Protein AF-A0A7J2I4G2-F1 (afdb_monomer_lite)

Sequence (59 aa):
MNERLQAMIEALMWVEYMLEEARNRPDGVERVLREVREAMDDIKRGVAVDFRTRLRS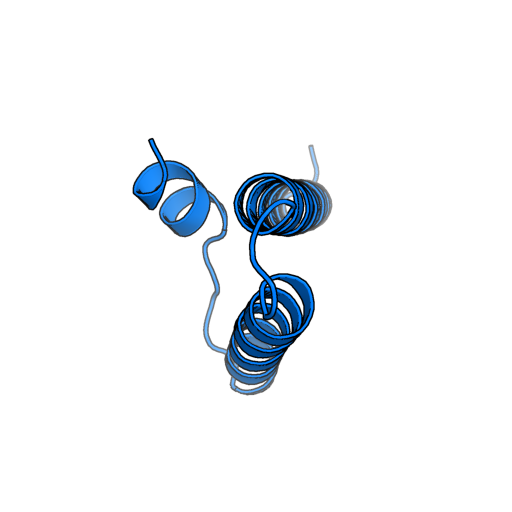FY

pLDDT: mean 87.33, std 9.87, range [52.78, 97.12]

Secondary structure (DSSP, 8-state):
--HHHHHHHHHHHHHHHHHHHHTT-TTHHHHHHHHHHHHHHHHHTT----HHHHHHTT-

Structure (mmCIF, N/CA/C/O backbone):
data_AF-A0A7J2I4G2-F1
#
_entry.id   AF-A0A7J2I4G2-F1
#
loop_
_atom_site.group_PDB
_atom_site.id
_atom_site.type_symbol
_atom_site.label_atom_id
_atom_site.label_alt_id
_atom_site.label_comp_id
_atom_site.label_asym_id
_atom_site.label_entity_id
_atom_site.label_seq_id
_atom_site.pdbx_PDB_ins_code
_atom_site.Cartn_x
_atom_site.Cartn_y
_atom_site.Cartn_z
_atom_site.occupancy
_atom_site.B_iso_or_equiv
_atom_site.auth_seq_id
_atom_site.auth_comp_id
_atom_site.auth_asym_id
_atom_site.auth_atom_id
_atom_site.pdbx_PDB_model_num
ATOM 1 N N . MET A 1 1 ? 15.159 13.102 -12.987 1.00 61.03 1 MET A N 1
ATOM 2 C CA . MET A 1 1 ? 15.113 12.264 -11.768 1.00 61.03 1 MET A CA 1
ATOM 3 C C . MET A 1 1 ? 15.311 10.819 -12.204 1.00 61.03 1 MET A C 1
ATOM 5 O O . MET A 1 1 ? 14.787 10.469 -13.248 1.00 61.03 1 MET A O 1
ATOM 9 N N . ASN A 1 2 ? 16.121 10.020 -11.505 1.00 87.50 2 ASN A N 1
ATOM 10 C CA . ASN A 1 2 ? 16.337 8.607 -11.854 1.00 87.50 2 ASN A CA 1
ATOM 11 C C . ASN A 1 2 ? 15.000 7.841 -11.746 1.00 87.50 2 ASN A C 1
ATOM 13 O O . ASN A 1 2 ? 14.323 7.989 -10.732 1.00 87.50 2 ASN A O 1
ATOM 17 N N . GLU A 1 3 ? 14.622 7.042 -12.750 1.00 83.00 3 GLU A N 1
ATOM 18 C CA . GLU A 1 3 ? 13.362 6.271 -12.772 1.00 83.00 3 GLU A CA 1
ATOM 19 C C . GLU A 1 3 ? 13.195 5.392 -11.528 1.00 83.00 3 GLU A C 1
ATOM 21 O O . GLU A 1 3 ? 12.113 5.317 -10.950 1.00 83.00 3 GLU A O 1
ATOM 26 N N . ARG A 1 4 ? 14.294 4.806 -11.039 1.00 81.12 4 ARG A N 1
ATOM 27 C CA . ARG A 1 4 ? 14.302 4.019 -9.803 1.00 81.12 4 ARG A CA 1
ATOM 28 C C . ARG A 1 4 ? 13.987 4.872 -8.576 1.00 81.12 4 ARG A C 1
ATOM 30 O O . ARG A 1 4 ? 13.233 4.441 -7.711 1.00 81.12 4 ARG A O 1
ATOM 37 N N . LEU A 1 5 ? 14.561 6.074 -8.499 1.00 83.75 5 LEU A N 1
ATOM 38 C CA . LEU A 1 5 ? 14.287 7.012 -7.407 1.00 83.75 5 LEU A CA 1
ATOM 39 C C . LEU A 1 5 ? 12.825 7.469 -7.448 1.00 83.75 5 LEU A C 1
ATOM 41 O O . LEU A 1 5 ? 12.177 7.542 -6.410 1.00 83.75 5 LEU A O 1
ATO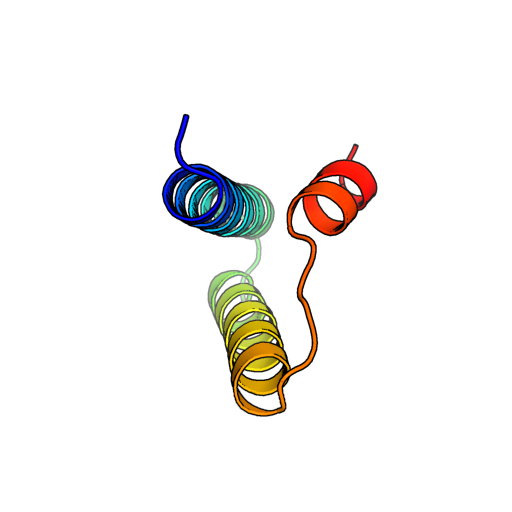M 45 N N . GLN A 1 6 ? 12.299 7.725 -8.644 1.00 88.19 6 GLN A N 1
ATOM 46 C CA . GLN A 1 6 ? 10.905 8.095 -8.828 1.00 88.19 6 GLN A CA 1
ATOM 47 C C . GLN A 1 6 ? 9.949 6.980 -8.379 1.00 88.19 6 GLN A C 1
ATOM 49 O O . GLN A 1 6 ? 9.046 7.250 -7.595 1.00 88.19 6 GLN A O 1
ATOM 54 N N . ALA A 1 7 ? 10.191 5.732 -8.787 1.00 84.94 7 ALA A N 1
ATOM 55 C CA . ALA A 1 7 ? 9.381 4.591 -8.359 1.00 84.94 7 ALA A CA 1
ATOM 56 C C . ALA A 1 7 ? 9.410 4.385 -6.832 1.00 84.94 7 ALA A C 1
ATOM 58 O O . ALA A 1 7 ? 8.391 4.047 -6.235 1.00 84.94 7 ALA A O 1
ATOM 59 N N . MET A 1 8 ? 10.556 4.628 -6.181 1.00 87.94 8 MET A N 1
ATOM 60 C CA . MET A 1 8 ? 10.659 4.569 -4.717 1.00 87.94 8 MET A CA 1
ATOM 61 C C . MET A 1 8 ? 9.817 5.650 -4.031 1.00 87.94 8 MET A C 1
ATOM 63 O O . MET A 1 8 ? 9.128 5.350 -3.061 1.00 87.94 8 MET A O 1
ATOM 67 N N . ILE A 1 9 ? 9.853 6.888 -4.532 1.00 91.69 9 ILE A N 1
ATOM 68 C CA . ILE A 1 9 ? 9.035 7.987 -3.996 1.00 91.69 9 ILE A CA 1
ATOM 69 C C . ILE A 1 9 ? 7.545 7.670 -4.170 1.00 91.69 9 ILE A C 1
ATOM 71 O O . ILE A 1 9 ? 6.775 7.806 -3.224 1.00 91.69 9 ILE A O 1
ATOM 75 N N . GLU A 1 10 ? 7.148 7.191 -5.349 1.00 90.75 10 GLU A N 1
ATOM 76 C CA . GLU A 1 10 ? 5.756 6.833 -5.645 1.00 90.75 10 GLU A CA 1
ATOM 77 C C . GLU A 1 10 ? 5.251 5.690 -4.751 1.00 90.75 10 GLU A C 1
ATOM 79 O O . GLU A 1 10 ? 4.129 5.751 -4.251 1.00 90.75 10 GLU A O 1
ATOM 84 N N . ALA A 1 11 ? 6.087 4.682 -4.483 1.00 91.88 11 ALA A N 1
ATOM 85 C CA . ALA A 1 11 ? 5.750 3.605 -3.557 1.00 91.88 11 ALA A CA 1
ATOM 86 C C . ALA A 1 11 ? 5.550 4.113 -2.117 1.00 91.88 11 ALA A C 1
ATOM 88 O O . ALA A 1 11 ? 4.621 3.675 -1.441 1.00 91.88 11 ALA A O 1
ATOM 89 N N . LEU A 1 12 ? 6.391 5.046 -1.650 1.00 94.25 12 LEU A N 1
ATOM 90 C CA . LEU A 1 12 ? 6.255 5.644 -0.316 1.00 94.25 12 LEU A CA 1
ATOM 91 C C . LEU A 1 12 ? 4.975 6.476 -0.194 1.00 94.25 12 LEU A C 1
ATOM 93 O O . LEU A 1 12 ? 4.234 6.291 0.767 1.00 94.25 12 LEU A O 1
ATOM 97 N N . MET A 1 13 ? 4.685 7.322 -1.187 1.00 94.81 13 MET A N 1
ATOM 98 C CA . MET A 1 13 ? 3.443 8.103 -1.234 1.00 94.81 13 MET A CA 1
ATOM 99 C C . MET A 1 13 ? 2.202 7.205 -1.223 1.00 94.81 13 MET A C 1
ATOM 101 O O . MET A 1 13 ? 1.216 7.509 -0.559 1.00 94.81 13 MET A O 1
ATOM 105 N N . TRP A 1 14 ? 2.245 6.080 -1.942 1.00 94.44 14 TRP A N 1
ATOM 106 C CA . TRP A 1 14 ? 1.148 5.115 -1.945 1.00 94.44 14 TRP A CA 1
ATOM 107 C C . TRP A 1 14 ? 0.907 4.508 -0.557 1.00 94.44 14 TRP A C 1
ATOM 109 O O . TRP A 1 14 ? -0.239 4.405 -0.125 1.00 94.44 14 TRP A O 1
ATOM 119 N N . VAL A 1 15 ? 1.972 4.148 0.168 1.00 94.81 15 VAL A N 1
ATOM 120 C CA . VAL A 1 15 ? 1.855 3.619 1.537 1.00 94.81 15 VAL A CA 1
ATOM 121 C C . VAL A 1 15 ? 1.336 4.672 2.512 1.00 94.81 15 VAL A C 1
ATOM 123 O O . VAL A 1 15 ? 0.456 4.364 3.311 1.00 94.81 15 VAL A O 1
ATOM 126 N N . GLU A 1 16 ? 1.851 5.899 2.440 1.00 95.62 16 GLU A N 1
ATOM 127 C CA . GLU A 1 16 ? 1.385 7.021 3.263 1.00 95.62 16 GLU A CA 1
ATOM 128 C C . GLU A 1 16 ? -0.117 7.257 3.073 1.00 95.62 16 GLU A C 1
ATOM 130 O O . GLU A 1 16 ? -0.866 7.226 4.048 1.00 95.62 16 GLU A O 1
ATOM 135 N N . TYR A 1 17 ? -0.571 7.359 1.822 1.00 93.56 17 TYR A N 1
ATOM 136 C CA . TYR A 1 17 ? -1.984 7.533 1.493 1.00 93.56 17 TYR A CA 1
ATOM 137 C C . TYR A 1 17 ? -2.866 6.412 2.069 1.00 93.56 17 TYR A C 1
ATOM 139 O O . TYR A 1 17 ? -3.893 6.672 2.698 1.00 93.56 17 TYR A O 1
ATOM 147 N N . MET A 1 18 ? -2.455 5.148 1.910 1.00 94.00 18 MET A N 1
ATOM 148 C CA . MET A 1 18 ? -3.202 4.017 2.471 1.00 94.00 18 MET A CA 1
ATOM 149 C C . MET A 1 18 ? -3.319 4.100 3.997 1.00 94.00 18 MET A C 1
ATOM 151 O O . MET A 1 18 ? -4.358 3.741 4.553 1.00 94.00 18 MET A O 1
ATOM 155 N N . LEU A 1 19 ? -2.268 4.558 4.683 1.00 95.12 19 LEU A N 1
ATOM 156 C CA . LEU A 1 19 ? -2.278 4.732 6.135 1.00 95.12 19 LEU A CA 1
ATOM 157 C C . LEU A 1 19 ? -3.195 5.882 6.569 1.00 95.12 19 LEU A C 1
ATOM 159 O O . LEU A 1 19 ? -3.879 5.750 7.586 1.00 95.12 19 LEU A O 1
ATOM 163 N N . GLU A 1 20 ? -3.257 6.975 5.806 1.00 94.88 20 GLU A N 1
ATOM 164 C CA . GLU A 1 20 ? -4.193 8.077 6.058 1.00 94.88 20 GLU A CA 1
ATOM 165 C C . GLU A 1 20 ? -5.655 7.614 5.952 1.00 94.88 20 GLU A C 1
ATOM 167 O O . GLU A 1 20 ? -6.439 7.831 6.880 1.00 94.88 20 GLU A O 1
ATOM 17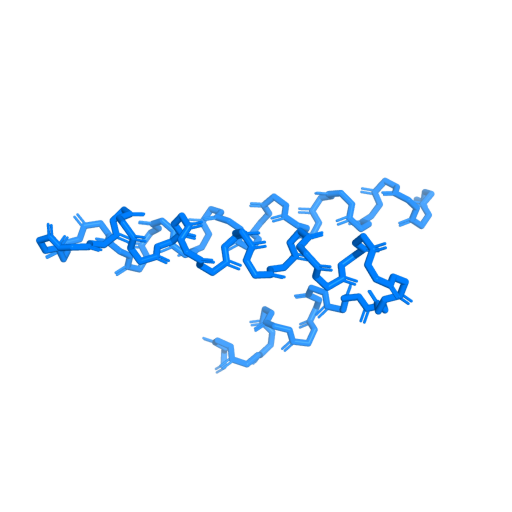2 N N . GLU A 1 21 ? -5.999 6.881 4.891 1.00 91.81 21 GLU A N 1
ATOM 173 C CA . GLU A 1 21 ? -7.336 6.299 4.673 1.00 91.81 21 GLU A CA 1
ATOM 174 C C . GLU A 1 21 ? -7.720 5.248 5.731 1.00 91.81 21 GLU A C 1
ATOM 176 O O . GLU A 1 21 ? -8.892 5.055 6.088 1.00 91.81 21 GLU A O 1
ATOM 181 N N . ALA A 1 22 ? -6.717 4.541 6.246 1.00 94.69 22 ALA A N 1
ATOM 182 C CA . ALA A 1 22 ? -6.867 3.508 7.257 1.00 94.69 22 ALA A CA 1
ATOM 183 C C . ALA A 1 22 ? -6.984 4.057 8.687 1.00 94.69 22 ALA A C 1
ATOM 185 O O . ALA A 1 22 ? -7.425 3.323 9.572 1.00 94.69 22 ALA A O 1
ATOM 186 N N . ARG A 1 23 ? -6.622 5.325 8.934 1.00 90.88 23 ARG A N 1
ATOM 187 C CA . ARG A 1 23 ? -6.370 5.880 10.280 1.00 90.88 23 ARG A CA 1
ATOM 188 C C . ARG A 1 23 ? -7.526 5.730 11.273 1.00 90.88 23 ARG A C 1
ATOM 190 O O . ARG A 1 23 ? -7.288 5.640 12.472 1.00 90.88 23 ARG A O 1
ATOM 197 N N . ASN A 1 24 ? -8.765 5.695 10.783 1.00 92.50 24 ASN A N 1
ATOM 198 C CA . ASN A 1 24 ? -9.973 5.599 11.611 1.00 92.50 24 ASN A CA 1
ATOM 199 C C . ASN A 1 24 ? -10.662 4.225 11.532 1.00 92.50 24 ASN A C 1
ATOM 201 O O . ASN A 1 24 ? -11.793 4.078 11.997 1.00 92.50 24 ASN A O 1
ATOM 205 N N . ARG A 1 25 ? -10.018 3.224 10.920 1.00 93.69 25 ARG A N 1
ATOM 206 C CA . ARG A 1 25 ? -10.572 1.874 10.758 1.00 93.69 25 ARG A CA 1
ATOM 207 C C . ARG A 1 25 ? -9.958 0.923 11.791 1.00 93.69 25 ARG A C 1
ATOM 209 O O . ARG A 1 25 ? -8.733 0.900 11.908 1.00 93.69 25 ARG A O 1
ATOM 216 N N . PRO A 1 26 ? -10.762 0.106 12.497 1.00 92.69 26 PRO A N 1
ATOM 217 C CA . PRO A 1 26 ? -10.253 -0.840 13.495 1.00 92.69 26 PRO A CA 1
ATOM 218 C C . PRO A 1 26 ? -9.229 -1.846 12.950 1.00 92.69 26 PRO A C 1
ATOM 220 O O . PRO A 1 26 ? -8.373 -2.297 13.698 1.00 92.69 26 PRO A O 1
ATOM 223 N N . ASP A 1 27 ? -9.322 -2.186 11.663 1.00 94.81 27 ASP A N 1
ATOM 224 C CA . ASP A 1 27 ? -8.464 -3.131 10.937 1.00 94.81 27 ASP A CA 1
ATOM 225 C C . ASP A 1 27 ? -7.600 -2.444 9.863 1.00 94.81 27 ASP A C 1
ATOM 227 O O . ASP A 1 27 ? -7.081 -3.086 8.942 1.00 94.81 27 ASP A O 1
ATOM 231 N N . GLY A 1 28 ? -7.485 -1.114 9.935 1.00 94.50 28 GLY A N 1
ATOM 232 C CA . GLY A 1 28 ? -6.868 -0.305 8.894 1.00 94.50 28 GLY A CA 1
ATOM 233 C C . GLY A 1 28 ? -5.409 -0.680 8.646 1.00 94.50 28 GLY A C 1
ATOM 234 O O . GLY A 1 28 ? -5.010 -0.886 7.502 1.00 94.50 28 GLY A O 1
ATOM 235 N N . VAL A 1 29 ? -4.622 -0.833 9.711 1.00 95.31 29 VAL A N 1
ATOM 236 C CA . VAL A 1 29 ? -3.196 -1.174 9.611 1.00 95.31 29 VAL A CA 1
ATOM 237 C C . VAL A 1 29 ? -3.004 -2.573 9.023 1.00 95.31 29 VAL A C 1
ATOM 239 O O . VAL A 1 29 ? -2.206 -2.748 8.103 1.00 95.31 29 VAL A O 1
ATOM 242 N N . GLU A 1 30 ? -3.759 -3.568 9.489 1.00 96.94 30 GLU A N 1
ATOM 243 C CA . GLU A 1 30 ? -3.722 -4.940 8.973 1.00 96.94 30 GLU A CA 1
ATOM 244 C C . GLU A 1 30 ? -4.078 -4.991 7.488 1.00 96.94 30 GLU A C 1
ATOM 246 O O . GLU A 1 30 ? -3.473 -5.745 6.718 1.00 96.94 30 GLU A O 1
ATOM 251 N N . ARG A 1 31 ? -5.042 -4.167 7.067 1.00 94.94 31 ARG A N 1
ATOM 252 C CA . ARG A 1 31 ? -5.390 -4.009 5.659 1.00 94.94 31 ARG A CA 1
ATOM 253 C C . ARG A 1 31 ? -4.224 -3.437 4.853 1.00 94.94 31 ARG A C 1
ATOM 255 O O . ARG A 1 31 ? -3.851 -4.068 3.866 1.00 94.94 31 ARG A O 1
ATOM 262 N N . VAL A 1 32 ? -3.627 -2.320 5.277 1.00 95.94 32 VAL A N 1
ATOM 263 C CA . VAL A 1 32 ? -2.472 -1.727 4.575 1.00 95.94 32 VAL A CA 1
ATOM 264 C C . VAL A 1 32 ? -1.323 -2.731 4.471 1.00 95.94 32 VAL A C 1
ATOM 266 O O . VAL A 1 32 ? -0.752 -2.918 3.398 1.00 95.94 32 VAL A 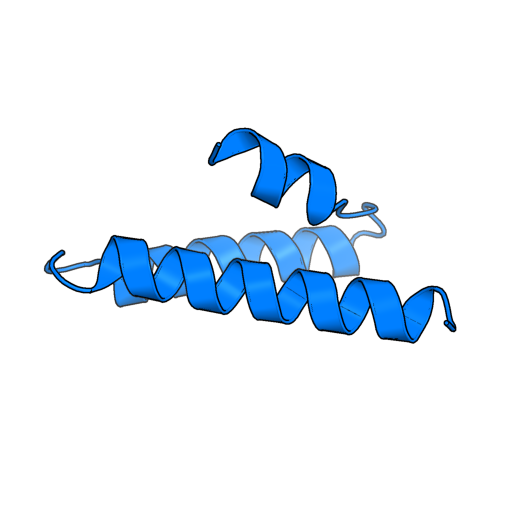O 1
ATOM 269 N N . LEU A 1 33 ? -1.008 -3.443 5.556 1.00 97.12 33 LEU A N 1
ATOM 270 C CA . LEU A 1 33 ? 0.057 -4.449 5.566 1.00 97.12 33 LEU A CA 1
ATOM 271 C C . LEU A 1 33 ? -0.183 -5.579 4.559 1.00 97.12 33 LEU A C 1
ATOM 273 O O . LEU A 1 33 ? 0.770 -6.067 3.950 1.00 97.12 33 LEU A O 1
ATOM 277 N N . ARG A 1 34 ? -1.434 -6.010 4.383 1.00 96.44 34 ARG A N 1
ATOM 278 C CA . ARG A 1 34 ? -1.806 -7.013 3.379 1.00 96.44 34 ARG A CA 1
ATOM 279 C C . ARG A 1 34 ? -1.603 -6.483 1.960 1.00 96.44 34 ARG A C 1
ATOM 281 O O . ARG A 1 34 ? -0.923 -7.148 1.186 1.00 96.44 34 ARG A O 1
ATOM 288 N N . GLU A 1 35 ? -2.086 -5.279 1.656 1.00 93.94 35 GLU A N 1
ATOM 289 C CA . GLU A 1 35 ? -1.925 -4.668 0.325 1.00 93.94 35 GLU A CA 1
ATOM 290 C C . GLU A 1 35 ? -0.437 -4.459 -0.032 1.00 93.94 35 GLU A C 1
ATOM 292 O O . GLU A 1 35 ? -0.006 -4.740 -1.153 1.00 93.94 35 GLU A O 1
ATOM 297 N N . VAL A 1 36 ? 0.390 -4.051 0.939 1.00 95.00 36 VAL A N 1
ATOM 298 C CA . VAL A 1 36 ? 1.849 -3.930 0.762 1.00 95.00 36 VAL A CA 1
ATOM 299 C C . VAL A 1 36 ? 2.506 -5.288 0.505 1.00 95.00 36 VAL A C 1
ATOM 301 O O . VAL A 1 36 ? 3.380 -5.393 -0.356 1.00 95.00 36 VAL A O 1
ATOM 304 N N . ARG A 1 37 ? 2.107 -6.344 1.224 1.00 95.56 37 ARG A N 1
ATOM 305 C CA . ARG A 1 37 ? 2.643 -7.701 1.010 1.00 95.56 37 ARG A CA 1
ATOM 306 C C . ARG A 1 37 ? 2.312 -8.233 -0.378 1.00 95.56 37 ARG A C 1
ATOM 308 O O . ARG A 1 37 ? 3.207 -8.756 -1.033 1.00 95.56 37 ARG A O 1
ATOM 315 N N . GLU A 1 38 ? 1.080 -8.039 -0.836 1.00 93.19 38 GLU A N 1
ATOM 316 C CA . GLU A 1 38 ? 0.662 -8.409 -2.191 1.00 93.19 38 GLU A CA 1
ATOM 317 C C . GLU A 1 38 ? 1.501 -7.671 -3.244 1.00 93.19 38 GLU A C 1
ATOM 319 O O . GLU A 1 38 ? 2.072 -8.307 -4.127 1.00 93.19 38 GLU A O 1
ATOM 324 N N . ALA A 1 39 ? 1.702 -6.357 -3.084 1.00 91.19 39 ALA A N 1
ATOM 325 C CA . ALA A 1 39 ? 2.558 -5.577 -3.979 1.00 91.19 39 ALA A CA 1
ATOM 326 C C . ALA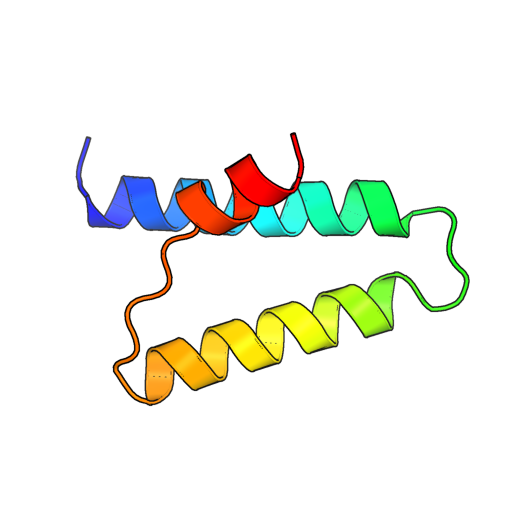 A 1 39 ? 4.019 -6.069 -3.995 1.00 91.19 39 ALA A C 1
ATOM 328 O O . ALA A 1 39 ? 4.651 -6.125 -5.049 1.00 91.19 39 ALA A O 1
ATOM 329 N N . MET A 1 40 ? 4.574 -6.442 -2.837 1.00 91.50 40 MET A N 1
ATOM 330 C CA . MET A 1 40 ? 5.921 -7.017 -2.765 1.00 91.50 40 MET A CA 1
ATOM 331 C C . MET A 1 40 ? 6.006 -8.378 -3.459 1.00 91.50 40 MET A C 1
ATOM 333 O O . MET A 1 40 ? 7.020 -8.678 -4.089 1.00 91.50 40 MET A O 1
ATOM 337 N N . ASP A 1 41 ? 4.977 -9.214 -3.334 1.00 93.81 41 ASP A N 1
ATOM 338 C CA . ASP A 1 41 ? 4.948 -10.532 -3.963 1.00 93.81 41 ASP A CA 1
ATOM 339 C C . ASP A 1 41 ? 4.773 -10.442 -5.485 1.00 93.81 41 ASP A C 1
ATOM 341 O O . ASP A 1 41 ? 5.419 -11.204 -6.209 1.00 93.81 41 ASP A O 1
ATOM 345 N N . ASP A 1 42 ? 4.013 -9.462 -5.977 1.00 89.75 42 ASP A N 1
ATOM 346 C CA . ASP A 1 42 ? 3.948 -9.106 -7.399 1.00 89.75 42 ASP A CA 1
ATOM 347 C C . ASP A 1 42 ? 5.343 -8.747 -7.935 1.00 89.75 42 ASP A C 1
ATOM 349 O O . ASP A 1 42 ? 5.818 -9.339 -8.910 1.00 89.75 42 ASP A O 1
ATOM 353 N N . ILE A 1 43 ? 6.058 -7.856 -7.237 1.00 86.94 43 ILE A N 1
ATOM 354 C CA . ILE A 1 43 ? 7.419 -7.442 -7.612 1.00 86.94 43 ILE A CA 1
ATOM 355 C C . ILE A 1 43 ? 8.377 -8.640 -7.632 1.00 86.94 43 ILE A C 1
ATOM 357 O O . ILE A 1 43 ? 9.140 -8.804 -8.585 1.00 86.94 43 ILE A O 1
ATOM 361 N N . LYS A 1 44 ? 8.334 -9.516 -6.617 1.00 86.62 44 LYS A N 1
ATOM 362 C CA . LYS A 1 44 ? 9.175 -10.730 -6.566 1.00 86.62 44 LYS A CA 1
ATOM 363 C C . LYS A 1 44 ? 8.910 -11.682 -7.732 1.00 86.62 44 LYS A C 1
ATOM 365 O O . LYS A 1 44 ? 9.823 -12.384 -8.155 1.00 86.62 44 LYS A O 1
ATOM 370 N N . ARG A 1 45 ? 7.677 -11.721 -8.243 1.00 90.38 45 ARG A N 1
ATOM 371 C CA . ARG A 1 45 ? 7.283 -12.527 -9.411 1.00 90.38 45 ARG A CA 1
ATOM 372 C C . ARG A 1 45 ? 7.637 -11.863 -10.745 1.00 90.38 45 ARG A C 1
ATOM 374 O O . ARG A 1 45 ? 7.334 -12.424 -11.793 1.00 90.38 45 ARG A O 1
ATOM 381 N N . GLY A 1 46 ? 8.283 -10.697 -10.718 1.00 84.00 46 GLY A N 1
ATOM 382 C CA . GLY A 1 46 ? 8.638 -9.933 -11.912 1.00 84.00 46 GLY A CA 1
ATOM 383 C C . GLY A 1 46 ? 7.463 -9.162 -12.512 1.00 84.00 46 GLY A C 1
ATOM 384 O O . GLY A 1 46 ? 7.567 -8.687 -13.642 1.00 84.00 46 GLY A O 1
ATOM 385 N N . VAL A 1 47 ? 6.349 -9.026 -11.783 1.00 83.12 47 VAL A N 1
ATOM 386 C CA . VAL A 1 47 ? 5.226 -8.193 -12.212 1.00 83.12 47 VAL A CA 1
ATOM 387 C C . VAL A 1 47 ? 5.603 -6.736 -11.976 1.00 83.12 47 VAL A C 1
ATOM 389 O O . VAL A 1 47 ? 5.927 -6.328 -10.859 1.00 83.12 47 VAL A O 1
ATOM 392 N N . ALA A 1 48 ? 5.569 -5.941 -13.043 1.00 76.69 48 ALA A N 1
ATOM 393 C CA . ALA A 1 48 ? 5.749 -4.505 -12.935 1.00 76.69 48 ALA A CA 1
ATOM 394 C C . ALA A 1 48 ? 4.553 -3.902 -12.184 1.00 76.69 48 ALA A C 1
ATOM 396 O O . ALA A 1 48 ? 3.414 -3.989 -12.641 1.00 76.69 48 ALA A O 1
ATOM 397 N N . VAL A 1 49 ? 4.817 -3.287 -11.033 1.00 76.50 49 VAL A N 1
ATOM 398 C CA . VAL A 1 49 ? 3.809 -2.551 -10.268 1.00 76.50 49 VAL A CA 1
ATOM 399 C C . VAL A 1 49 ? 3.917 -1.073 -10.626 1.00 76.50 49 VAL A C 1
ATOM 401 O O . VAL A 1 49 ? 4.923 -0.431 -10.331 1.00 76.50 49 VAL A O 1
ATOM 404 N N . ASP A 1 50 ? 2.876 -0.532 -11.259 1.00 79.75 50 ASP A N 1
ATOM 405 C CA . ASP A 1 50 ? 2.751 0.904 -11.508 1.00 79.75 50 ASP A CA 1
ATOM 406 C C . ASP A 1 50 ? 2.012 1.580 -10.344 1.00 79.75 50 ASP A C 1
ATOM 408 O O . ASP A 1 50 ? 0.778 1.565 -10.249 1.00 79.75 50 ASP A O 1
ATOM 412 N N . PHE A 1 51 ? 2.786 2.193 -9.449 1.00 80.50 51 PHE A N 1
ATOM 413 C CA . PHE A 1 51 ? 2.254 2.931 -8.307 1.00 80.50 51 PHE A CA 1
ATOM 414 C C . PHE A 1 51 ? 1.484 4.190 -8.722 1.00 80.50 51 PHE A C 1
ATOM 416 O O . PHE A 1 51 ? 0.566 4.578 -8.003 1.00 80.50 51 PHE A O 1
ATOM 423 N N . ARG A 1 52 ? 1.752 4.793 -9.892 1.00 72.50 52 ARG A N 1
ATOM 424 C CA . ARG A 1 52 ? 0.956 5.933 -10.382 1.00 72.50 52 ARG A CA 1
ATOM 425 C C . ARG A 1 52 ? -0.452 5.513 -10.739 1.00 72.50 52 ARG A C 1
ATOM 427 O O . ARG A 1 52 ? -1.389 6.243 -10.435 1.00 72.50 52 ARG A O 1
ATOM 434 N N . THR A 1 53 ? -0.608 4.358 -11.382 1.00 76.56 53 THR A N 1
ATOM 435 C CA . THR A 1 53 ? -1.935 3.819 -11.710 1.00 76.56 53 THR A CA 1
ATOM 436 C C . THR A 1 53 ? -2.724 3.516 -10.436 1.00 76.56 53 THR A C 1
ATOM 438 O O . THR A 1 53 ? -3.911 3.842 -10.360 1.00 76.56 53 THR A O 1
ATOM 441 N N . ARG A 1 54 ? -2.063 2.981 -9.398 1.00 77.94 54 ARG A N 1
ATOM 442 C CA . ARG A 1 54 ? -2.689 2.789 -8.080 1.00 77.94 54 ARG A CA 1
ATOM 443 C C . ARG A 1 54 ? -3.083 4.125 -7.455 1.00 77.94 54 ARG A C 1
ATOM 445 O O . ARG A 1 54 ? -4.254 4.298 -7.161 1.00 77.94 54 ARG A O 1
ATOM 452 N N . LEU A 1 55 ? -2.163 5.090 -7.369 1.00 75.81 55 LEU A N 1
ATOM 453 C CA . LEU A 1 55 ? -2.431 6.446 -6.867 1.00 75.81 55 LEU A CA 1
ATOM 454 C C . LEU A 1 55 ? -3.591 7.131 -7.607 1.00 75.81 55 LEU A C 1
ATOM 456 O O . LEU A 1 55 ? -4.456 7.711 -6.968 1.00 75.81 55 LEU A O 1
ATOM 460 N N . ARG A 1 56 ? -3.665 7.018 -8.939 1.00 75.31 56 ARG A N 1
ATOM 461 C CA . ARG A 1 56 ? -4.771 7.564 -9.747 1.00 75.31 56 ARG A CA 1
ATOM 462 C C . ARG A 1 56 ? -6.105 6.871 -9.518 1.00 75.31 56 ARG A C 1
ATOM 464 O O . ARG A 1 56 ? -7.123 7.512 -9.693 1.00 75.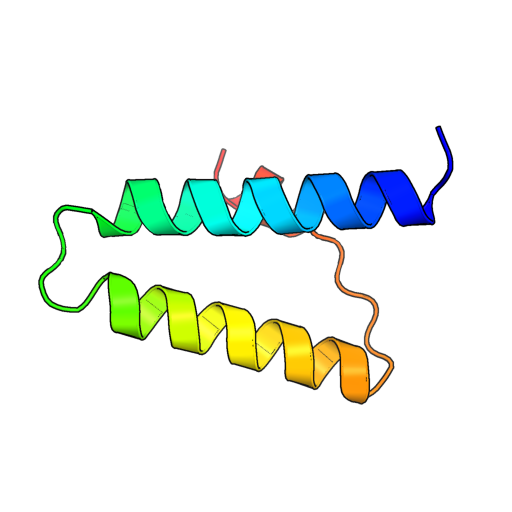31 56 ARG A O 1
ATOM 471 N N . SER A 1 57 ? -6.109 5.590 -9.157 1.00 66.75 57 SER A N 1
ATOM 472 C CA . SER A 1 57 ? -7.354 4.877 -8.840 1.00 66.75 57 SER A CA 1
ATOM 473 C C . SER A 1 57 ? -7.980 5.353 -7.523 1.00 66.75 57 SER A C 1
ATOM 475 O O . SER A 1 57 ? -9.114 4.988 -7.228 1.00 66.75 57 SER A O 1
ATOM 477 N N . PHE A 1 58 ? -7.246 6.147 -6.736 1.00 60.72 58 PHE A N 1
ATOM 478 C CA . PHE A 1 58 ? -7.713 6.740 -5.485 1.00 60.72 58 PHE A CA 1
ATOM 479 C C . PHE A 1 58 ? -8.185 8.205 -5.619 1.00 60.72 58 PHE A C 1
ATOM 481 O O . PHE A 1 58 ? -8.690 8.751 -4.640 1.00 60.72 58 PHE A O 1
ATOM 488 N N . TYR A 1 59 ? -8.039 8.831 -6.798 1.00 52.78 59 TYR A N 1
ATOM 489 C CA . TYR A 1 59 ? -8.533 10.182 -7.121 1.00 52.78 59 TYR A CA 1
ATOM 490 C C . TYR A 1 59 ? -9.720 10.118 -8.085 1.00 52.78 59 TYR A C 1
ATOM 492 O O . TYR A 1 59 ? -10.624 10.971 -7.946 1.00 52.78 59 TYR A O 1
#

Foldseek 3Di:
DPPVVVVVVLVVVLLVVQCVVLVPPPCSVVVSVVVVVVVVVCVVVVNDDDSVVVVVVVD

Radius of gyration: 12.08 Å; chains: 1; bounding box: 27×25×26 Å